Protein AF-A0AAJ4E0R4-F1 (afdb_monomer)

Structure (mmCIF, N/CA/C/O backbone):
data_AF-A0AAJ4E0R4-F1
#
_entry.id   AF-A0AAJ4E0R4-F1
#
loop_
_atom_site.group_PDB
_atom_site.id
_atom_site.type_symbol
_atom_site.label_atom_id
_atom_site.label_alt_id
_atom_site.label_comp_id
_atom_site.label_asym_id
_atom_site.label_entity_id
_atom_site.label_seq_id
_atom_site.pdbx_PDB_ins_code
_atom_site.Cartn_x
_atom_site.Cartn_y
_atom_site.Cartn_z
_atom_site.occupancy
_atom_site.B_iso_or_equiv
_atom_site.auth_seq_id
_atom_site.auth_comp_id
_atom_site.auth_asym_id
_atom_site.auth_atom_id
_atom_site.pdbx_PDB_model_num
ATOM 1 N N . MET A 1 1 ? 42.036 23.730 -58.283 1.00 47.50 1 MET A N 1
ATOM 2 C CA . MET A 1 1 ? 42.565 22.789 -57.272 1.00 47.50 1 MET A CA 1
ATOM 3 C C . MET A 1 1 ? 43.825 22.137 -57.836 1.00 47.50 1 MET A C 1
ATOM 5 O O . MET A 1 1 ? 43.767 21.058 -58.403 1.00 47.50 1 MET A O 1
ATOM 9 N N . LYS A 1 2 ? 44.952 22.849 -57.808 1.00 58.53 2 LYS A N 1
ATOM 10 C CA . LYS A 1 2 ? 46.279 22.323 -58.161 1.00 58.53 2 LYS A CA 1
ATOM 11 C C . LYS A 1 2 ? 47.095 22.429 -56.878 1.00 58.53 2 LYS A C 1
ATOM 13 O O . LYS A 1 2 ? 46.928 23.431 -56.191 1.00 58.53 2 LYS A O 1
ATOM 18 N N . ASN A 1 3 ? 47.897 21.409 -56.577 1.00 59.97 3 ASN A N 1
ATOM 19 C CA . ASN A 1 3 ? 48.692 21.208 -55.352 1.00 59.97 3 ASN A CA 1
ATOM 20 C C . ASN A 1 3 ? 48.068 20.202 -54.369 1.00 59.97 3 ASN A C 1
ATOM 22 O O . ASN A 1 3 ? 47.820 20.510 -53.209 1.00 59.97 3 ASN A O 1
ATOM 26 N N . MET A 1 4 ? 47.865 18.965 -54.824 1.00 59.59 4 MET A N 1
ATOM 27 C CA . MET A 1 4 ? 47.985 17.815 -53.927 1.00 59.59 4 MET A CA 1
ATOM 28 C C . MET A 1 4 ? 49.335 17.170 -54.210 1.00 59.59 4 MET A C 1
ATOM 30 O O . MET A 1 4 ? 49.627 16.830 -55.353 1.00 59.59 4 MET A O 1
ATOM 34 N N . ASN A 1 5 ? 50.172 17.076 -53.178 1.00 59.16 5 ASN A N 1
ATOM 35 C CA . ASN A 1 5 ? 51.461 16.404 -53.238 1.00 59.16 5 ASN A CA 1
ATOM 36 C C . ASN A 1 5 ? 51.210 14.879 -53.198 1.00 59.16 5 ASN A C 1
ATOM 38 O O . ASN A 1 5 ? 50.794 14.370 -52.155 1.00 59.16 5 ASN A O 1
ATOM 42 N N . PRO A 1 6 ? 51.428 14.137 -54.300 1.00 58.16 6 PRO A N 1
ATOM 43 C CA . PRO A 1 6 ? 51.072 12.717 -54.397 1.00 58.16 6 PRO A CA 1
ATOM 44 C C . PRO A 1 6 ? 51.958 11.802 -53.532 1.00 58.16 6 PRO A C 1
ATOM 46 O O . PRO A 1 6 ? 51.642 10.628 -53.353 1.00 58.16 6 PRO A O 1
ATOM 49 N N . SER A 1 7 ? 53.038 12.333 -52.947 1.00 58.16 7 SER A N 1
ATOM 50 C CA . SER A 1 7 ? 53.930 11.591 -52.042 1.00 58.16 7 SER A CA 1
ATOM 51 C C . SER A 1 7 ? 53.341 11.330 -50.648 1.00 58.16 7 SER A C 1
ATOM 53 O O . SER A 1 7 ? 53.878 10.511 -49.904 1.00 58.16 7 SER A O 1
ATOM 55 N N . LEU A 1 8 ? 52.209 11.959 -50.301 1.00 59.34 8 LEU A N 1
ATOM 56 C CA . LEU A 1 8 ? 51.540 11.738 -49.013 1.00 59.34 8 LEU A CA 1
ATOM 57 C C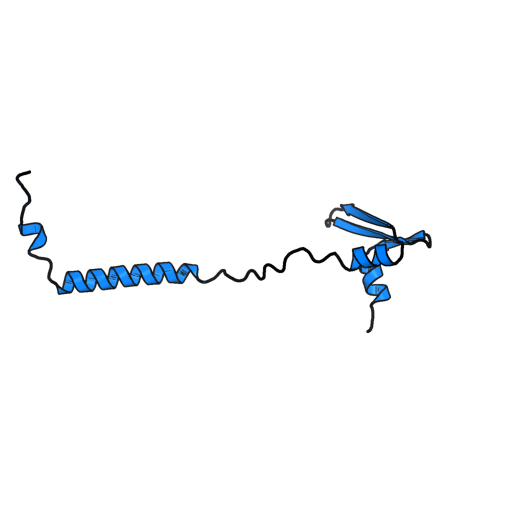 . LEU A 1 8 ? 50.961 10.315 -48.884 1.00 59.34 8 LEU A C 1
ATOM 59 O O . LEU A 1 8 ? 50.844 9.790 -47.781 1.00 59.34 8 LEU A O 1
ATOM 63 N N . PHE A 1 9 ? 50.632 9.674 -50.011 1.00 57.75 9 PHE A N 1
ATOM 64 C CA . PHE A 1 9 ? 49.947 8.376 -50.040 1.00 57.75 9 PHE A CA 1
ATOM 65 C C . PHE A 1 9 ? 50.851 7.204 -50.454 1.00 57.75 9 PHE A C 1
ATOM 67 O O . PHE A 1 9 ? 50.441 6.053 -50.338 1.00 57.75 9 PHE A O 1
ATOM 74 N N . SER A 1 10 ? 52.091 7.453 -50.899 1.00 61.06 10 SER A N 1
ATOM 75 C CA . SER A 1 10 ? 52.951 6.402 -51.474 1.00 61.06 10 SER A CA 1
ATOM 76 C C . SER A 1 10 ? 53.691 5.536 -50.445 1.00 61.06 10 SER A C 1
ATOM 78 O O . SER A 1 10 ? 54.295 4.537 -50.821 1.00 61.06 10 SER A O 1
ATOM 80 N N . ASN A 1 11 ? 53.680 5.906 -49.158 1.00 57.91 11 ASN A N 1
ATOM 81 C CA . ASN A 1 11 ? 54.443 5.223 -48.096 1.00 57.91 11 ASN A CA 1
ATOM 82 C C . ASN A 1 11 ? 53.572 4.371 -47.156 1.00 57.91 11 ASN A C 1
ATOM 84 O O . ASN A 1 11 ? 54.057 3.808 -46.165 1.00 57.91 11 ASN A O 1
ATOM 88 N N . ILE A 1 12 ? 52.275 4.278 -47.445 1.00 59.25 12 ILE A N 1
ATOM 89 C CA . ILE A 1 12 ? 51.328 3.527 -46.630 1.00 59.25 12 ILE A CA 1
ATOM 90 C C . ILE A 1 12 ? 51.205 2.125 -47.232 1.00 59.25 12 ILE A C 1
ATOM 92 O O . ILE A 1 12 ? 50.460 1.894 -48.177 1.00 59.25 12 ILE A O 1
ATOM 96 N N . SER A 1 13 ? 51.981 1.181 -46.694 1.00 70.56 13 SER A N 1
ATOM 97 C CA . SER A 1 13 ? 51.870 -0.234 -47.062 1.00 70.56 13 SER A CA 1
ATOM 98 C C . SER A 1 13 ? 50.463 -0.758 -46.764 1.00 70.56 13 SER A C 1
ATOM 100 O O . SER A 1 13 ? 49.871 -0.413 -45.739 1.00 70.56 13 SER A O 1
ATOM 102 N N . PHE A 1 14 ? 49.957 -1.648 -47.617 1.00 64.00 14 PHE A N 1
ATOM 103 C CA . PHE A 1 14 ? 48.685 -2.349 -47.427 1.00 64.00 14 PHE A CA 1
ATOM 104 C C . PHE A 1 14 ? 48.595 -3.025 -46.046 1.00 64.00 14 PHE A C 1
ATOM 106 O O . PHE A 1 14 ? 47.545 -3.001 -45.414 1.00 64.00 14 PHE A O 1
ATOM 113 N N . ALA A 1 15 ? 49.724 -3.498 -45.504 1.00 61.66 15 ALA A N 1
ATOM 114 C CA . ALA A 1 15 ? 49.804 -4.040 -44.148 1.00 61.66 15 ALA A CA 1
ATOM 115 C C . ALA A 1 15 ? 49.549 -2.984 -43.052 1.00 61.66 15 ALA A C 1
ATOM 117 O O . ALA A 1 15 ? 48.939 -3.295 -42.036 1.00 61.66 15 ALA A O 1
ATOM 118 N N . LYS A 1 16 ? 49.961 -1.723 -43.253 1.00 66.56 16 LYS A N 1
ATOM 119 C CA . LYS A 1 16 ? 49.660 -0.616 -42.323 1.00 66.56 16 LYS A CA 1
ATOM 120 C C . LYS A 1 16 ? 48.187 -0.208 -42.388 1.00 66.56 16 LYS 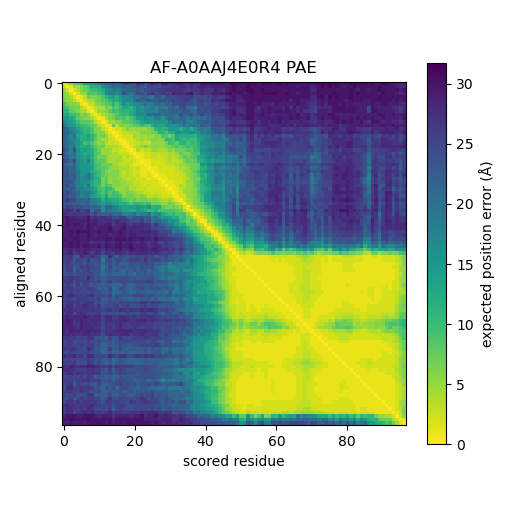A C 1
ATOM 122 O O . LYS A 1 16 ? 47.626 0.132 -41.353 1.00 66.56 16 LYS A O 1
ATOM 127 N N . LEU A 1 17 ? 47.562 -0.283 -43.568 1.00 65.62 17 LEU A N 1
ATOM 128 C CA . LEU A 1 17 ? 46.118 -0.064 -43.724 1.00 65.62 17 LEU A CA 1
ATOM 129 C C . LEU A 1 17 ? 45.316 -1.180 -43.055 1.00 65.62 17 LEU A C 1
ATOM 131 O O . LEU A 1 17 ? 44.420 -0.893 -42.273 1.00 65.62 17 LEU A O 1
ATOM 135 N N . ILE A 1 18 ? 45.683 -2.440 -43.293 1.00 72.62 18 ILE A N 1
ATOM 136 C CA . ILE A 1 18 ? 45.038 -3.603 -42.679 1.00 72.62 18 ILE A CA 1
ATOM 137 C C . ILE A 1 18 ? 45.186 -3.569 -41.154 1.00 72.62 18 ILE A C 1
ATOM 139 O O . ILE A 1 18 ? 44.193 -3.682 -40.442 1.00 72.62 18 ILE A O 1
ATOM 143 N N . ASN A 1 19 ? 46.400 -3.340 -40.642 1.00 70.88 19 ASN A N 1
ATOM 144 C CA . ASN A 1 19 ? 46.637 -3.248 -39.202 1.00 70.88 19 ASN A CA 1
ATOM 145 C C . ASN A 1 19 ? 45.906 -2.046 -38.587 1.00 70.88 19 ASN A C 1
ATOM 147 O O . ASN A 1 19 ? 45.346 -2.170 -37.505 1.00 70.88 19 ASN A O 1
ATOM 151 N N . GLY A 1 20 ? 45.852 -0.906 -39.283 1.00 71.62 20 GLY A N 1
ATOM 152 C CA . GLY A 1 20 ? 45.086 0.263 -38.847 1.00 71.62 20 GLY A CA 1
ATOM 153 C C . GLY A 1 20 ? 43.577 0.007 -38.797 1.00 71.62 20 GLY A C 1
ATOM 154 O O . GLY A 1 20 ? 42.925 0.412 -37.838 1.00 71.62 20 GLY A O 1
ATOM 155 N N . VAL A 1 21 ? 43.029 -0.723 -39.774 1.00 79.62 21 VAL A N 1
ATOM 156 C CA . VAL A 1 21 ? 41.617 -1.138 -39.791 1.00 79.62 21 VAL A CA 1
ATOM 157 C C . VAL A 1 21 ? 41.329 -2.128 -38.663 1.00 79.62 21 VAL A C 1
ATOM 159 O O . VAL A 1 21 ? 40.349 -1.945 -37.949 1.00 79.62 21 VAL A O 1
ATOM 162 N N . PHE A 1 22 ? 42.191 -3.122 -38.430 1.00 78.38 22 PHE A N 1
ATOM 163 C CA . PHE A 1 22 ? 42.021 -4.068 -37.321 1.00 78.38 22 PHE A CA 1
ATOM 164 C C . PHE A 1 22 ? 42.129 -3.400 -35.947 1.00 78.38 22 PHE A C 1
ATOM 166 O O . PHE A 1 22 ? 41.333 -3.710 -35.064 1.00 78.38 22 PHE A O 1
ATOM 173 N N . ILE A 1 23 ? 43.052 -2.450 -35.772 1.00 80.06 23 ILE A N 1
ATOM 174 C CA . ILE A 1 23 ? 43.158 -1.654 -34.541 1.00 80.06 23 ILE A CA 1
ATOM 175 C C . ILE A 1 23 ? 41.906 -0.784 -34.364 1.00 80.06 23 ILE A C 1
ATOM 177 O O . ILE A 1 23 ? 41.342 -0.746 -33.274 1.00 80.06 23 ILE A O 1
ATOM 181 N N . GLY A 1 24 ? 41.428 -0.132 -35.428 1.00 81.00 24 GLY A N 1
ATOM 182 C CA . GLY A 1 24 ? 40.218 0.694 -35.386 1.00 81.00 24 GLY A CA 1
ATOM 183 C C . GLY A 1 24 ? 38.953 -0.103 -35.052 1.00 81.00 24 GLY A C 1
ATOM 184 O O . GLY A 1 24 ? 38.184 0.299 -34.182 1.00 81.00 24 GLY A O 1
ATOM 185 N N . VAL A 1 25 ? 38.763 -1.262 -35.688 1.00 85.19 25 VAL A N 1
ATOM 186 C CA . VAL A 1 25 ? 37.635 -2.171 -35.418 1.00 85.19 25 VAL A CA 1
ATOM 187 C C . VAL A 1 25 ? 37.738 -2.764 -34.011 1.00 85.19 25 VAL A C 1
ATOM 189 O O . VAL A 1 25 ? 36.740 -2.809 -33.298 1.00 85.19 25 VAL A O 1
ATOM 192 N N . GLY A 1 26 ? 38.938 -3.155 -33.573 1.00 83.31 26 GLY A N 1
ATOM 193 C CA . GLY A 1 26 ? 39.173 -3.665 -32.222 1.00 83.31 26 GLY A CA 1
ATOM 194 C C . GLY A 1 26 ? 38.841 -2.641 -31.135 1.00 83.31 26 GLY A C 1
ATOM 195 O O . GLY A 1 26 ? 38.130 -2.967 -30.188 1.00 83.31 26 GLY A O 1
ATOM 196 N N . LEU A 1 27 ? 39.278 -1.387 -31.294 1.00 83.50 27 LEU A N 1
ATOM 197 C CA . LEU A 1 27 ? 38.952 -0.306 -30.356 1.00 83.50 27 LEU A CA 1
ATOM 198 C C . LEU A 1 27 ? 37.444 -0.013 -30.320 1.00 83.50 27 LEU A C 1
ATOM 200 O O . LEU A 1 27 ? 36.892 0.167 -29.237 1.00 83.50 27 LEU A O 1
ATOM 204 N N . LEU A 1 28 ? 36.762 -0.030 -31.469 1.00 82.31 28 LEU A N 1
ATOM 205 C CA . LEU A 1 28 ? 35.310 0.165 -31.541 1.00 82.31 28 LEU A CA 1
ATOM 206 C C . LEU A 1 28 ? 34.533 -0.951 -30.818 1.00 82.31 28 LEU A C 1
ATOM 208 O O . LEU A 1 28 ? 33.592 -0.664 -30.080 1.00 82.31 28 LEU A O 1
ATOM 212 N N . ILE A 1 29 ? 34.942 -2.212 -30.988 1.00 83.19 29 ILE A N 1
ATOM 213 C CA . ILE A 1 29 ? 34.318 -3.366 -30.320 1.00 83.19 29 ILE A CA 1
ATOM 214 C C . ILE A 1 29 ? 34.530 -3.305 -28.801 1.00 83.19 29 ILE A C 1
ATOM 216 O O . ILE A 1 29 ? 33.598 -3.577 -28.047 1.00 83.19 29 ILE A O 1
ATOM 220 N N . ILE A 1 30 ? 35.719 -2.899 -28.343 1.00 81.38 30 ILE A N 1
ATOM 221 C CA . ILE A 1 30 ? 36.006 -2.718 -26.912 1.00 81.38 30 ILE A CA 1
ATOM 222 C C . ILE A 1 30 ? 35.100 -1.632 -26.319 1.00 81.38 30 ILE A C 1
ATOM 224 O O . ILE A 1 30 ? 34.482 -1.864 -25.285 1.00 81.38 30 ILE A O 1
ATOM 228 N N . PHE A 1 31 ? 34.944 -0.485 -26.989 1.00 75.25 31 PHE A N 1
ATOM 229 C CA . PHE A 1 31 ? 34.030 0.574 -26.540 1.00 75.25 31 PHE A CA 1
ATOM 230 C C . PHE A 1 31 ? 32.566 0.115 -26.465 1.00 75.25 31 PHE A C 1
ATOM 232 O O . PHE A 1 31 ? 31.868 0.471 -25.517 1.00 75.25 31 PHE A O 1
ATOM 239 N N . LEU A 1 32 ? 32.105 -0.700 -27.419 1.00 75.69 32 LEU A N 1
ATOM 240 C CA . LEU A 1 32 ? 30.748 -1.260 -27.411 1.00 75.69 32 LEU A CA 1
ATOM 241 C C . LEU A 1 32 ? 30.539 -2.282 -26.280 1.00 75.69 32 LEU A C 1
ATOM 243 O O . LEU A 1 32 ? 29.460 -2.330 -25.694 1.00 75.69 32 LEU A O 1
ATOM 247 N N . ALA A 1 33 ? 31.564 -3.067 -25.931 1.00 73.75 33 ALA A N 1
ATOM 248 C CA . ALA A 1 33 ? 31.482 -4.067 -24.865 1.00 73.75 33 ALA A CA 1
ATOM 249 C C . ALA A 1 33 ? 31.363 -3.452 -23.455 1.00 73.75 33 ALA A C 1
ATOM 251 O O . ALA A 1 33 ? 30.761 -4.064 -22.574 1.00 73.75 33 ALA A O 1
ATOM 252 N N . LEU A 1 34 ? 31.880 -2.235 -23.234 1.00 68.06 34 LEU A N 1
ATOM 253 C CA . LEU A 1 34 ? 31.782 -1.548 -21.936 1.00 68.06 34 LEU A CA 1
ATOM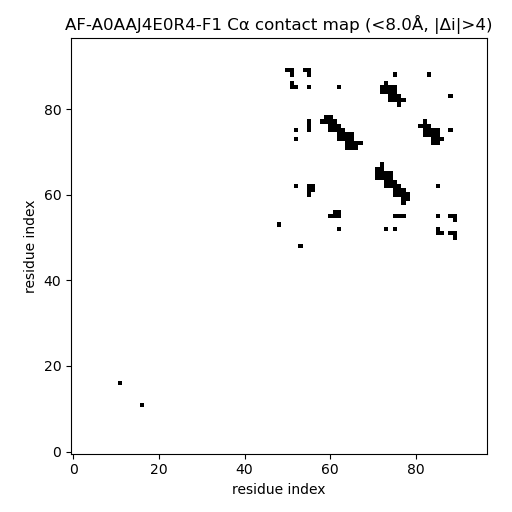 254 C C . LEU A 1 34 ? 30.351 -1.088 -21.588 1.00 68.06 34 LEU A C 1
ATOM 256 O O . LEU A 1 34 ? 30.077 -0.824 -20.421 1.00 68.06 34 LEU A O 1
ATOM 260 N N . ALA A 1 35 ? 29.430 -1.023 -22.556 1.00 65.50 35 ALA A N 1
ATOM 261 C CA . ALA A 1 35 ? 28.040 -0.607 -22.332 1.00 65.50 35 ALA A CA 1
ATOM 262 C C . ALA A 1 35 ? 27.083 -1.766 -21.971 1.00 65.50 35 ALA A C 1
ATOM 264 O O . ALA A 1 35 ? 25.890 -1.542 -21.788 1.00 65.50 35 ALA A O 1
ATOM 265 N N . ALA A 1 36 ? 27.572 -3.009 -21.878 1.00 62.81 36 ALA A N 1
ATOM 266 C CA . ALA A 1 36 ? 26.717 -4.198 -21.783 1.00 62.81 36 ALA A CA 1
ATOM 267 C C . ALA A 1 36 ? 26.278 -4.585 -20.354 1.00 62.81 36 ALA A C 1
ATOM 269 O O . ALA A 1 36 ? 25.611 -5.602 -20.178 1.00 62.81 36 ALA A O 1
ATOM 270 N N . CYS A 1 37 ? 26.635 -3.805 -19.330 1.00 64.00 37 CYS A N 1
ATOM 271 C CA . CYS A 1 37 ? 26.426 -4.176 -17.927 1.00 64.00 37 CYS A CA 1
ATOM 272 C C . CYS A 1 37 ? 25.428 -3.249 -17.213 1.00 64.00 37 CYS A C 1
ATOM 274 O O . CYS A 1 37 ? 25.757 -2.661 -16.191 1.00 64.00 37 CYS A O 1
ATOM 276 N N . SER A 1 38 ? 24.221 -3.071 -17.756 1.00 63.38 38 SER A N 1
ATOM 277 C CA . SER A 1 38 ? 23.120 -2.444 -16.998 1.00 63.38 38 SER A CA 1
ATOM 278 C C . SER A 1 38 ? 21.730 -2.697 -17.591 1.00 63.38 38 SER A C 1
ATOM 280 O O . SER A 1 38 ? 20.888 -1.804 -17.573 1.00 63.38 38 SER A O 1
ATOM 282 N N . ILE A 1 39 ? 21.456 -3.897 -18.115 1.00 58.50 39 ILE A N 1
ATOM 283 C CA . ILE A 1 39 ? 20.065 -4.317 -18.353 1.00 58.50 39 ILE A CA 1
ATOM 284 C C . ILE A 1 39 ? 19.711 -5.369 -17.304 1.00 58.50 39 ILE A C 1
ATOM 286 O O . ILE A 1 39 ? 19.637 -6.562 -17.578 1.00 58.50 39 ILE A O 1
ATOM 290 N N . HIS A 1 40 ? 19.553 -4.904 -16.069 1.00 59.28 40 HIS A N 1
ATOM 291 C CA . HIS A 1 40 ? 18.766 -5.600 -15.061 1.00 59.28 40 HIS A CA 1
ATOM 292 C C . HIS A 1 40 ? 17.783 -4.591 -14.484 1.00 59.28 40 HIS A C 1
ATOM 294 O O . HIS A 1 40 ? 17.974 -4.039 -13.408 1.00 59.28 40 HIS A O 1
ATOM 300 N N . GLU A 1 41 ? 16.754 -4.308 -15.267 1.00 55.78 41 GLU A N 1
ATOM 301 C CA . GLU A 1 41 ? 15.514 -3.770 -14.741 1.00 55.78 41 GLU A CA 1
ATOM 302 C C . GLU A 1 41 ? 14.439 -4.758 -15.165 1.00 55.78 41 GLU A C 1
ATOM 304 O O . GLU A 1 41 ? 13.849 -4.660 -16.241 1.00 55.78 41 GLU A O 1
ATOM 309 N N . ASP A 1 42 ? 14.204 -5.746 -14.304 1.00 56.56 42 ASP A N 1
ATOM 310 C CA . ASP A 1 42 ? 12.865 -6.290 -14.170 1.00 56.56 42 ASP A CA 1
ATOM 311 C C . ASP A 1 42 ? 11.979 -5.118 -13.725 1.00 56.56 42 ASP A C 1
ATOM 313 O O . ASP A 1 42 ? 11.741 -4.901 -12.538 1.00 56.56 42 ASP A O 1
ATOM 317 N N . VAL A 1 43 ? 11.523 -4.302 -14.681 1.00 57.59 43 VAL A N 1
ATOM 318 C CA . VAL A 1 43 ? 10.400 -3.385 -14.483 1.00 57.59 43 VAL A CA 1
ATOM 319 C C . VAL A 1 43 ? 9.154 -4.247 -14.327 1.00 57.59 43 VAL A C 1
ATOM 321 O O . VAL A 1 43 ? 8.308 -4.361 -15.214 1.00 57.59 43 VAL A O 1
ATOM 324 N N . VAL A 1 44 ? 9.051 -4.899 -13.170 1.00 58.12 44 VAL A N 1
ATOM 325 C CA . VAL A 1 44 ? 7.782 -5.379 -12.656 1.00 58.12 44 VAL A CA 1
ATOM 326 C C . VAL A 1 44 ? 6.979 -4.116 -12.416 1.00 58.12 44 VAL A C 1
ATOM 328 O O . VAL A 1 44 ? 7.212 -3.375 -11.465 1.00 58.12 44 VAL A O 1
ATOM 331 N N . MET A 1 45 ? 6.111 -3.823 -13.378 1.00 54.78 45 MET A N 1
ATOM 332 C CA . MET A 1 45 ? 5.156 -2.728 -13.362 1.00 54.78 45 MET A CA 1
ATOM 333 C C . MET A 1 45 ? 4.650 -2.515 -11.932 1.00 54.78 45 MET A C 1
ATOM 335 O O . MET A 1 45 ? 4.042 -3.419 -11.356 1.00 54.78 45 MET A O 1
ATOM 339 N N . ALA A 1 46 ? 4.892 -1.327 -11.374 1.00 56.09 46 ALA A N 1
ATOM 340 C CA . ALA A 1 46 ? 4.393 -0.861 -10.079 1.00 56.09 46 ALA A CA 1
ATOM 341 C C . ALA A 1 46 ? 2.860 -0.653 -10.096 1.00 56.09 46 ALA A C 1
ATOM 343 O O . ALA A 1 46 ? 2.343 0.383 -9.696 1.00 56.09 46 ALA A O 1
ATOM 344 N N . ASN A 1 47 ? 2.137 -1.637 -10.628 1.00 57.12 47 ASN A N 1
ATOM 345 C CA . ASN A 1 47 ? 0.686 -1.727 -10.704 1.00 57.12 47 ASN A CA 1
ATOM 346 C C . ASN A 1 47 ? 0.156 -2.858 -9.803 1.00 57.12 47 ASN A C 1
ATOM 348 O O . ASN A 1 47 ? -0.983 -3.292 -9.954 1.00 57.12 47 ASN A O 1
ATOM 352 N N . MET A 1 48 ? 0.986 -3.378 -8.894 1.00 74.62 48 MET A N 1
ATOM 353 C CA . MET A 1 48 ? 0.501 -4.194 -7.786 1.00 74.62 48 MET A CA 1
ATOM 354 C C . MET A 1 48 ? 0.009 -3.247 -6.695 1.00 74.62 48 MET A C 1
ATOM 356 O O . MET A 1 48 ? 0.768 -2.396 -6.231 1.00 74.62 48 MET A O 1
ATOM 360 N N . SER A 1 49 ? -1.265 -3.374 -6.323 1.00 87.25 49 SER A N 1
ATOM 361 C CA . SER A 1 49 ? -1.793 -2.692 -5.143 1.00 87.25 49 SER A CA 1
ATOM 362 C C . SER A 1 49 ? -1.025 -3.141 -3.896 1.00 87.25 49 SER A C 1
ATOM 364 O O . SER A 1 49 ? -0.449 -4.233 -3.867 1.00 87.25 49 SER A O 1
ATOM 366 N N . ASN A 1 50 ? -0.993 -2.294 -2.870 1.00 92.50 50 ASN A N 1
ATOM 367 C CA . ASN A 1 50 ? -0.396 -2.659 -1.593 1.00 92.50 50 ASN A CA 1
ATOM 368 C C . ASN A 1 50 ? -1.310 -3.695 -0.906 1.00 92.50 50 ASN A C 1
ATOM 370 O O . ASN A 1 50 ? -2.437 -3.353 -0.546 1.00 92.50 50 ASN A O 1
ATOM 374 N N . PRO A 1 51 ? -0.855 -4.943 -0.690 1.00 95.12 51 PRO A N 1
ATOM 375 C CA . PRO A 1 51 ? -1.706 -5.998 -0.144 1.00 95.12 51 PRO A CA 1
ATOM 376 C C . PRO A 1 51 ? -2.200 -5.690 1.276 1.00 95.12 51 PRO A C 1
ATOM 378 O O . PRO A 1 51 ? -3.297 -6.107 1.640 1.00 95.12 51 PRO A O 1
ATOM 381 N N . ALA A 1 52 ? -1.434 -4.938 2.073 1.00 97.00 52 ALA A N 1
ATOM 382 C CA . ALA A 1 52 ? -1.867 -4.507 3.398 1.00 97.00 52 ALA A CA 1
ATOM 383 C C . ALA A 1 52 ? -2.998 -3.467 3.313 1.00 97.00 52 ALA A C 1
ATOM 385 O O . ALA A 1 52 ? -3.995 -3.571 4.031 1.00 97.00 52 ALA A O 1
ATOM 386 N N . SER A 1 53 ? -2.880 -2.520 2.378 1.00 97.31 53 SER A N 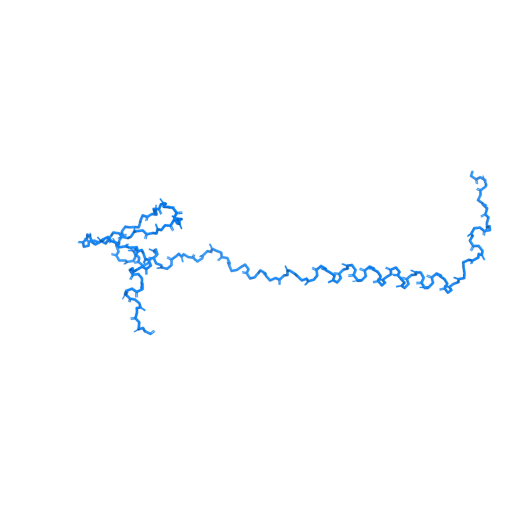1
ATOM 387 C CA . SER A 1 53 ? -3.924 -1.535 2.082 1.00 97.31 53 SER A CA 1
ATOM 388 C C . SER A 1 53 ? -5.208 -2.209 1.592 1.00 97.31 53 SER A C 1
ATOM 390 O O . SER A 1 53 ? -6.288 -1.940 2.119 1.00 97.31 53 SER A O 1
ATOM 392 N N . ASP A 1 54 ? -5.092 -3.129 0.630 1.00 97.12 54 ASP A N 1
ATOM 393 C CA . ASP A 1 54 ? -6.224 -3.902 0.105 1.00 97.12 54 ASP A CA 1
ATOM 394 C C . ASP A 1 54 ? -6.908 -4.711 1.208 1.00 97.12 54 ASP A C 1
ATOM 396 O O . ASP A 1 54 ? -8.136 -4.771 1.265 1.00 97.12 54 ASP A O 1
ATOM 400 N N . TYR A 1 55 ? -6.125 -5.304 2.111 1.00 97.56 55 TYR A N 1
ATOM 401 C CA . TYR A 1 55 ? -6.659 -6.076 3.225 1.00 97.56 55 TYR A CA 1
ATOM 402 C C . TYR A 1 55 ? -7.454 -5.209 4.207 1.00 97.56 55 TYR A C 1
ATOM 404 O O . TYR A 1 55 ? -8.548 -5.600 4.610 1.00 97.56 55 TYR A O 1
ATOM 412 N N . CYS A 1 56 ? -6.965 -4.008 4.537 1.00 98.44 56 CYS A N 1
ATOM 413 C CA . CYS A 1 56 ? -7.721 -3.054 5.353 1.00 98.44 56 CYS A CA 1
ATOM 414 C C . CYS A 1 56 ? -9.094 -2.747 4.732 1.00 98.44 56 CYS A C 1
ATOM 416 O O . CYS A 1 56 ? -10.116 -2.812 5.416 1.00 98.44 56 CYS A O 1
ATOM 418 N N . LEU A 1 57 ? -9.124 -2.464 3.426 1.00 97.94 57 LEU A N 1
ATOM 419 C CA . LEU A 1 57 ? -10.360 -2.165 2.699 1.00 97.94 57 LEU A CA 1
ATOM 420 C C . LEU A 1 57 ? -11.289 -3.386 2.607 1.00 97.94 57 LEU A C 1
ATOM 422 O O . LEU A 1 57 ? -12.503 -3.238 2.718 1.00 97.94 57 LEU A O 1
ATOM 426 N N . ALA A 1 58 ? -10.736 -4.591 2.451 1.00 97.69 58 ALA A N 1
ATOM 427 C CA . ALA A 1 58 ? -11.501 -5.838 2.409 1.00 97.69 58 ALA A CA 1
ATOM 428 C C . ALA A 1 58 ? -12.205 -6.171 3.738 1.00 97.69 58 ALA A C 1
ATOM 430 O O . ALA A 1 58 ? -13.188 -6.908 3.736 1.00 97.69 58 ALA A O 1
ATOM 431 N N . LEU A 1 59 ? -11.723 -5.626 4.860 1.00 97.94 59 LEU A N 1
ATOM 432 C CA . LEU A 1 59 ? -12.351 -5.728 6.183 1.00 97.94 59 LEU A CA 1
ATOM 433 C C . LEU A 1 59 ? -13.348 -4.588 6.471 1.00 97.94 59 LEU A C 1
ATOM 435 O O . LEU A 1 59 ? -13.677 -4.343 7.634 1.00 97.94 59 LEU A O 1
ATOM 439 N N . ASP A 1 60 ? -13.786 -3.857 5.440 1.00 98.31 60 ASP A N 1
ATOM 440 C CA . ASP A 1 60 ? -14.588 -2.628 5.550 1.00 98.31 60 ASP A CA 1
ATOM 441 C C . ASP A 1 60 ? -13.910 -1.535 6.406 1.00 98.31 60 ASP A C 1
ATOM 443 O O . ASP A 1 60 ? -14.559 -0.641 6.962 1.00 98.31 60 ASP A O 1
ATOM 447 N N . GLY A 1 61 ? -12.581 -1.605 6.529 1.00 98.31 61 GLY A N 1
ATOM 448 C CA . GLY A 1 61 ? -11.766 -0.624 7.227 1.00 98.31 61 GLY A CA 1
ATOM 449 C C . GLY A 1 61 ? -11.565 0.654 6.417 1.00 98.31 61 GLY A C 1
ATOM 450 O O . GLY A 1 61 ? -11.711 0.699 5.194 1.00 98.31 61 GLY A O 1
ATOM 451 N N . LYS A 1 62 ? -11.196 1.727 7.116 1.00 98.56 62 LYS A N 1
ATOM 452 C CA . LYS A 1 62 ? -10.776 2.995 6.512 1.00 98.56 62 LYS A CA 1
ATOM 453 C C . LYS A 1 62 ? -9.263 3.107 6.571 1.00 98.56 62 LYS A C 1
ATOM 455 O O . LYS A 1 62 ? -8.701 3.103 7.664 1.00 98.56 62 LYS A O 1
ATOM 460 N N . LEU A 1 63 ? -8.634 3.235 5.409 1.00 98.19 63 LEU A N 1
ATOM 461 C CA . LEU A 1 63 ? -7.196 3.439 5.284 1.00 98.19 63 LEU A CA 1
ATOM 462 C C . LEU A 1 63 ? -6.859 4.933 5.200 1.00 98.19 63 LEU A C 1
ATOM 464 O O . LEU A 1 63 ? -7.421 5.653 4.374 1.00 98.19 63 LEU A O 1
ATOM 468 N N . GLU A 1 64 ? -5.907 5.377 6.014 1.00 98.06 64 GLU A N 1
ATOM 469 C CA . GLU A 1 64 ? -5.321 6.718 5.974 1.00 98.06 64 GLU A CA 1
ATOM 470 C C . GLU A 1 64 ? -3.802 6.622 5.812 1.00 98.06 64 GLU A C 1
ATOM 472 O O . GLU A 1 64 ? -3.143 5.880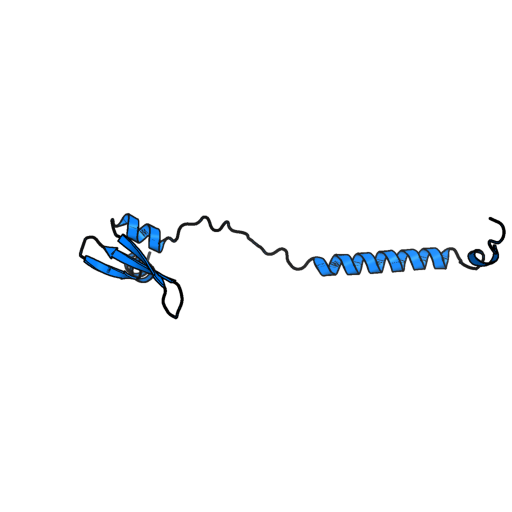 6.535 1.00 98.06 64 GLU A O 1
ATOM 477 N N . ILE A 1 65 ? -3.232 7.385 4.877 1.00 97.62 65 ILE A N 1
ATOM 478 C CA . ILE A 1 65 ? -1.778 7.474 4.721 1.00 97.62 65 ILE A CA 1
ATOM 479 C C . ILE A 1 65 ? -1.260 8.637 5.561 1.00 97.62 65 ILE A C 1
ATOM 481 O O . ILE A 1 65 ? -1.566 9.800 5.293 1.00 97.62 65 ILE A O 1
ATOM 485 N N . VAL A 1 66 ? -0.439 8.319 6.555 1.00 96.31 66 VAL A N 1
ATOM 486 C CA . VAL A 1 66 ? 0.166 9.290 7.465 1.00 96.31 66 VAL A CA 1
ATOM 487 C C . VAL A 1 66 ? 1.637 9.467 7.107 1.00 96.31 66 VAL A C 1
ATOM 489 O O . VAL A 1 66 ? 2.371 8.495 6.946 1.00 96.31 66 VAL A O 1
ATOM 492 N N . THR A 1 67 ? 2.083 10.719 6.991 1.00 95.94 67 THR A N 1
ATOM 493 C CA . THR A 1 67 ? 3.500 11.054 6.783 1.00 95.94 67 THR A CA 1
ATOM 494 C C . THR A 1 67 ? 4.155 11.384 8.121 1.00 95.94 67 THR A C 1
ATOM 496 O O . THR A 1 67 ? 3.713 12.297 8.818 1.00 95.94 67 THR A O 1
ATOM 499 N N . GLY A 1 68 ? 5.222 10.668 8.465 1.00 90.75 68 GLY A N 1
ATOM 500 C CA . GLY A 1 68 ? 6.048 10.898 9.647 1.00 90.75 68 GLY A CA 1
ATOM 501 C C . GLY A 1 68 ? 7.534 11.074 9.306 1.00 90.75 68 GLY A C 1
ATOM 502 O O . GLY A 1 68 ? 7.909 11.087 8.131 1.00 90.75 68 GLY A O 1
ATOM 503 N N . PRO A 1 69 ? 8.402 11.197 10.328 1.00 92.50 69 PRO A N 1
ATOM 504 C CA . PRO A 1 69 ? 9.850 11.341 10.146 1.00 92.50 69 PRO A CA 1
ATOM 505 C C . PRO A 1 69 ? 10.489 10.181 9.370 1.00 92.50 69 PRO A C 1
ATOM 507 O O . PRO A 1 69 ? 11.452 10.390 8.638 1.00 92.50 69 PRO A O 1
ATOM 510 N N . ASP A 1 70 ? 9.915 8.983 9.502 1.00 88.88 70 ASP A N 1
ATOM 511 C CA . ASP A 1 70 ? 10.412 7.742 8.900 1.00 88.88 70 ASP A CA 1
ATOM 512 C C . ASP A 1 70 ? 9.771 7.431 7.532 1.00 88.88 70 ASP A C 1
ATOM 514 O O . ASP A 1 70 ? 9.980 6.355 6.974 1.00 88.88 70 ASP A O 1
ATOM 518 N N . GLY A 1 71 ? 8.980 8.360 6.979 1.00 93.19 71 GLY A N 1
ATOM 519 C CA . GLY A 1 71 ? 8.280 8.201 5.702 1.00 93.19 71 GLY A CA 1
ATOM 520 C C . GLY A 1 71 ? 6.760 8.099 5.842 1.00 93.19 71 GLY A C 1
ATOM 521 O O . GLY A 1 71 ? 6.173 8.613 6.792 1.00 93.19 71 GLY A O 1
ATOM 522 N N . GLN A 1 72 ? 6.112 7.478 4.856 1.00 94.81 72 GLN A N 1
ATOM 523 C CA . GLN A 1 72 ? 4.659 7.289 4.823 1.00 94.81 72 GLN A CA 1
ATOM 524 C C . GLN A 1 72 ? 4.277 5.911 5.369 1.00 94.81 72 GLN A C 1
ATOM 526 O O . GLN A 1 72 ? 4.948 4.925 5.071 1.00 94.81 72 GLN A O 1
ATOM 531 N N . GLN A 1 73 ? 3.198 5.849 6.145 1.00 95.50 73 GLN A N 1
ATOM 532 C CA . GLN A 1 73 ? 2.653 4.617 6.719 1.00 95.50 73 GLN A CA 1
ATOM 533 C C . GLN A 1 73 ? 1.134 4.595 6.540 1.00 95.50 73 GLN A C 1
ATOM 535 O O . GLN A 1 73 ? 0.484 5.635 6.666 1.00 95.50 73 GLN A O 1
ATOM 540 N N . GLY A 1 74 ? 0.568 3.423 6.256 1.00 97.44 74 GLY A N 1
ATOM 541 C CA . GLY A 1 74 ? -0.877 3.231 6.218 1.00 97.4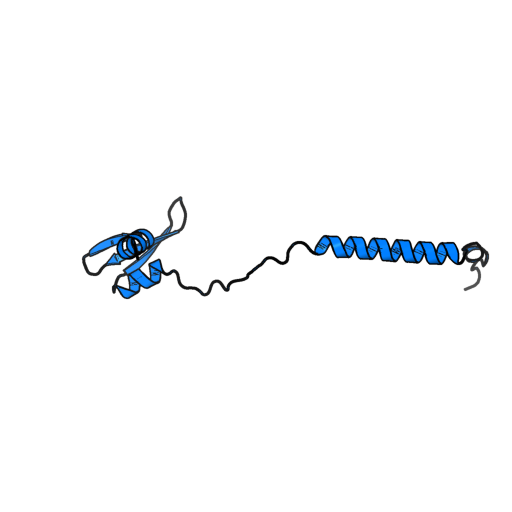4 74 GLY A CA 1
ATOM 542 C C . GLY A 1 74 ? -1.429 2.906 7.603 1.00 97.44 74 GLY A C 1
ATOM 543 O O . GLY A 1 74 ? -0.967 1.981 8.267 1.00 97.44 74 GLY A O 1
ATOM 544 N N . ILE A 1 75 ? -2.435 3.654 8.041 1.00 98.31 75 ILE A N 1
ATOM 545 C CA . ILE A 1 75 ? -3.183 3.412 9.273 1.00 98.31 75 ILE A CA 1
ATOM 546 C C . ILE A 1 75 ? -4.577 2.919 8.899 1.00 98.31 75 ILE A C 1
ATOM 548 O O . ILE A 1 75 ? -5.316 3.597 8.187 1.00 98.31 75 ILE A O 1
ATOM 552 N N . CYS A 1 76 ? -4.942 1.740 9.392 1.00 98.62 76 CYS A N 1
ATOM 553 C CA . CYS A 1 76 ? -6.252 1.143 9.201 1.00 98.62 76 CYS A CA 1
ATOM 554 C C . CYS A 1 76 ? -7.131 1.380 10.431 1.00 98.62 76 CYS A C 1
ATOM 556 O O . CYS A 1 76 ? -6.755 1.034 11.551 1.00 98.62 76 CYS A O 1
ATOM 558 N N . THR A 1 77 ? -8.325 1.932 10.219 1.00 98.69 77 THR A N 1
ATOM 559 C CA . THR A 1 77 ? -9.385 2.011 11.232 1.00 98.69 77 THR A CA 1
ATOM 560 C C . THR A 1 77 ? -10.491 1.020 10.887 1.00 98.69 77 THR A C 1
ATOM 562 O O . THR A 1 77 ? -11.213 1.216 9.907 1.00 98.69 77 THR A O 1
ATOM 565 N N . LEU A 1 78 ? -10.629 -0.042 11.679 1.00 98.50 78 LEU A N 1
ATOM 566 C CA . LEU A 1 78 ? -11.620 -1.100 11.467 1.00 98.50 78 LEU A CA 1
ATOM 567 C C . LEU A 1 78 ? -13.025 -0.677 11.942 1.00 98.50 78 LEU A C 1
ATOM 569 O O . LEU A 1 78 ? -13.147 0.195 12.807 1.00 98.50 78 LEU A O 1
ATOM 573 N N . PRO A 1 79 ? -14.105 -1.333 11.468 1.00 98.44 79 PRO A N 1
ATOM 574 C CA . PRO A 1 79 ? -15.473 -1.077 11.942 1.00 98.44 79 PRO A CA 1
ATOM 575 C C . PRO A 1 79 ? -15.672 -1.286 13.451 1.00 98.44 79 PRO A C 1
ATOM 577 O O . PRO A 1 79 ? -16.576 -0.702 14.045 1.00 98.44 79 PRO A O 1
ATOM 580 N N . SER A 1 80 ? -14.818 -2.099 14.080 1.00 97.75 80 SER A N 1
ATOM 581 C CA . SER A 1 80 ? -14.771 -2.292 15.535 1.00 97.75 80 SER A CA 1
ATOM 582 C C . SER A 1 80 ? -14.287 -1.055 16.303 1.00 97.75 80 SER A C 1
ATOM 584 O O . SER A 1 80 ? -14.439 -1.000 17.522 1.00 97.75 80 SER A O 1
ATOM 586 N N . GLY A 1 81 ? -13.694 -0.077 15.611 1.00 97.81 81 GLY A N 1
ATOM 587 C CA . GLY A 1 81 ? -12.991 1.063 16.196 1.00 97.81 81 GLY A CA 1
ATOM 588 C C . GLY A 1 81 ? -11.511 0.798 16.485 1.00 97.81 81 GLY A C 1
ATOM 589 O O . GLY A 1 81 ? -10.830 1.693 16.980 1.00 97.81 81 GLY A O 1
ATOM 590 N N . GLU A 1 82 ? -10.997 -0.401 16.189 1.00 98.25 82 GLU A N 1
ATOM 591 C CA . GLU A 1 82 ? -9.562 -0.685 16.281 1.00 98.25 82 GLU A CA 1
ATOM 592 C C . GLU A 1 82 ? -8.785 0.166 15.267 1.00 98.25 82 GLU A C 1
ATOM 594 O O . GLU A 1 82 ? -9.143 0.220 14.091 1.00 98.25 82 GLU A O 1
ATOM 599 N N . VAL A 1 83 ? -7.709 0.803 15.733 1.00 98.44 83 VAL A N 1
ATOM 600 C CA . VAL A 1 83 ? -6.773 1.570 14.907 1.00 98.44 83 VAL A CA 1
ATOM 601 C C . 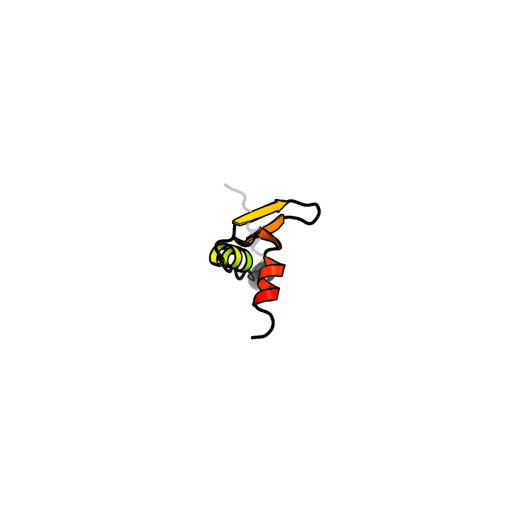VAL A 1 83 ? -5.419 0.877 14.958 1.00 98.44 83 VAL A C 1
ATOM 603 O O . VAL A 1 83 ? -4.834 0.730 16.032 1.00 98.44 83 VAL A O 1
ATOM 606 N N . ILE A 1 84 ? -4.931 0.438 13.803 1.00 98.25 84 ILE A N 1
ATOM 607 C CA . ILE A 1 84 ? -3.726 -0.386 13.678 1.00 98.25 84 ILE A CA 1
ATOM 608 C C . ILE A 1 84 ? -2.995 -0.060 12.369 1.00 98.25 84 ILE A C 1
ATOM 610 O O . ILE A 1 84 ? -3.619 0.276 11.367 1.00 98.25 84 ILE A O 1
ATOM 614 N N . GLU A 1 85 ? -1.665 -0.135 12.367 1.00 97.75 85 GLU A N 1
ATOM 615 C CA . GLU A 1 85 ? -0.857 0.026 11.149 1.00 97.75 85 GLU A CA 1
ATOM 616 C C . GLU A 1 85 ? -1.151 -1.112 10.151 1.00 97.75 85 GLU A C 1
ATOM 618 O O . GLU A 1 85 ? -1.316 -2.268 10.552 1.00 97.75 85 GLU A O 1
ATOM 623 N N . GLU A 1 86 ? -1.255 -0.796 8.858 1.00 97.94 86 GLU A N 1
ATOM 624 C CA . GLU A 1 86 ? -1.766 -1.719 7.834 1.00 97.94 86 GLU A CA 1
ATOM 625 C C . GLU A 1 86 ? -0.943 -3.013 7.726 1.00 97.94 86 GLU A C 1
ATOM 627 O O . GLU A 1 86 ? -1.512 -4.102 7.614 1.00 97.94 86 GLU A O 1
ATOM 632 N N . TRP A 1 87 ? 0.387 -2.941 7.826 1.00 96.81 87 TRP A N 1
ATOM 633 C CA . TRP A 1 87 ? 1.240 -4.123 7.762 1.00 96.81 87 TRP A CA 1
ATOM 634 C C . TRP A 1 87 ? 1.236 -4.919 9.064 1.00 96.81 87 TRP A C 1
ATOM 636 O O . TRP A 1 87 ? 1.395 -6.142 9.033 1.00 96.81 87 TRP A O 1
ATOM 646 N N . ALA A 1 88 ? 1.062 -4.266 10.212 1.00 97.50 88 ALA A N 1
ATOM 647 C CA . ALA A 1 88 ? 0.851 -4.935 11.489 1.00 97.50 88 ALA A CA 1
ATOM 648 C C . ALA A 1 88 ? -0.448 -5.749 11.472 1.00 97.50 88 ALA A C 1
ATOM 650 O O . ALA A 1 88 ? -0.423 -6.919 11.856 1.00 97.50 88 ALA A O 1
ATOM 651 N N . LEU A 1 89 ? -1.533 -5.170 10.952 1.00 97.69 89 LEU A N 1
ATOM 652 C CA . LEU A 1 89 ? -2.798 -5.861 10.709 1.00 97.69 89 LEU A CA 1
ATOM 653 C C . LEU A 1 89 ? -2.610 -7.050 9.759 1.00 97.69 89 LEU A C 1
ATOM 655 O O . LEU A 1 89 ? -2.949 -8.181 10.104 1.00 97.69 89 LEU A O 1
ATOM 659 N N . TYR A 1 90 ? -2.004 -6.811 8.594 1.00 97.12 90 TYR A N 1
ATOM 660 C CA . TYR A 1 90 ? -1.780 -7.851 7.593 1.00 97.12 90 TYR A CA 1
ATOM 661 C C . TYR A 1 90 ? -0.973 -9.024 8.164 1.00 97.12 90 TYR A C 1
ATOM 663 O O . TYR A 1 90 ? -1.384 -10.173 8.034 1.00 97.12 90 TYR A O 1
ATOM 671 N N . ARG A 1 91 ? 0.141 -8.758 8.859 1.00 96.38 91 ARG A N 1
ATOM 672 C CA . ARG A 1 91 ? 0.957 -9.816 9.478 1.00 96.38 91 ARG A CA 1
ATOM 673 C C . ARG A 1 91 ? 0.212 -10.562 10.580 1.00 96.38 91 ARG A C 1
ATOM 675 O O . ARG A 1 91 ? 0.318 -11.779 10.614 1.00 96.38 91 ARG A O 1
ATOM 682 N N . ARG A 1 92 ? -0.525 -9.869 11.456 1.00 95.62 92 ARG A N 1
ATOM 683 C CA . ARG A 1 92 ? -1.305 -10.500 12.537 1.00 95.62 92 ARG A CA 1
ATOM 684 C C . ARG A 1 92 ? -2.243 -11.575 11.988 1.00 95.62 92 ARG A C 1
ATOM 686 O O . ARG A 1 92 ? -2.312 -12.664 12.545 1.00 95.62 92 ARG A O 1
ATOM 693 N N . ASP A 1 93 ? -2.903 -11.276 10.873 1.00 96.19 93 ASP A N 1
ATOM 694 C CA . ASP A 1 93 ? -3.957 -12.131 10.321 1.00 96.19 93 ASP A CA 1
ATOM 695 C C . ASP A 1 93 ? -3.432 -13.138 9.271 1.00 96.19 93 ASP A C 1
ATOM 697 O O . ASP A 1 93 ? -4.166 -14.026 8.832 1.00 96.19 93 ASP A O 1
ATOM 701 N N . HIS A 1 94 ? -2.146 -13.036 8.906 1.00 93.25 94 HIS A N 1
ATOM 702 C CA . HIS A 1 94 ? -1.447 -13.921 7.960 1.00 93.25 94 HIS A CA 1
ATOM 703 C C . HIS A 1 94 ? -0.208 -14.611 8.564 1.00 93.25 94 HIS A C 1
ATOM 705 O O . HIS A 1 94 ? 0.606 -15.168 7.825 1.00 93.25 94 HIS A O 1
ATOM 711 N N . GLN A 1 95 ? -0.038 -14.588 9.889 1.00 81.50 95 GLN A N 1
ATOM 71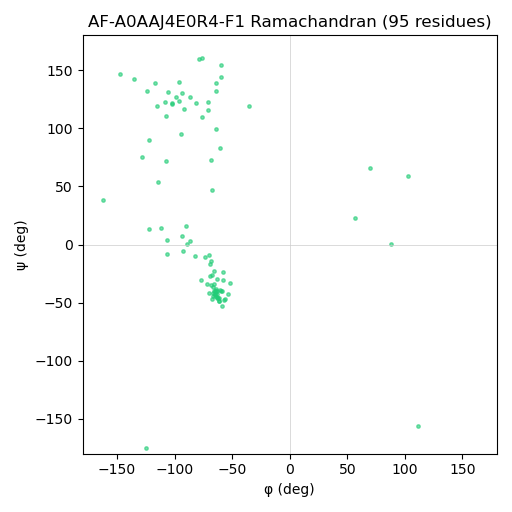2 C CA . GLN A 1 95 ? 0.965 -15.405 10.568 1.00 81.50 95 GLN A CA 1
ATOM 713 C C . GLN A 1 95 ? 0.530 -16.883 10.525 1.00 81.50 95 GLN A C 1
ATOM 715 O O . GLN A 1 95 ? -0.558 -17.229 10.974 1.00 81.50 95 GLN A O 1
ATOM 720 N N . ASP A 1 96 ? 1.396 -17.730 9.962 1.00 61.62 96 ASP A N 1
ATOM 721 C CA . ASP A 1 96 ? 1.307 -19.199 9.894 1.00 61.62 96 ASP A CA 1
ATOM 722 C C . ASP A 1 96 ? 0.215 -19.814 8.989 1.00 61.62 96 ASP A C 1
ATOM 724 O O . ASP A 1 96 ? -0.654 -20.570 9.435 1.00 61.62 96 ASP A O 1
ATOM 728 N N . LYS A 1 97 ? 0.340 -19.600 7.673 1.00 48.03 97 LYS A N 1
ATOM 729 C CA . LYS A 1 97 ? -0.109 -20.579 6.666 1.00 48.03 97 LYS A CA 1
ATOM 730 C C . LYS A 1 97 ? 1.050 -21.050 5.802 1.00 48.03 97 LYS A C 1
ATOM 732 O O . LYS A 1 97 ? 1.858 -20.186 5.399 1.00 48.03 97 LYS A O 1
#

Solvent-accessible surface area (backbone atoms only — not comparable to full-atom values): 6158 Å² total; per-residue (Å²): 143,83,86,78,73,74,72,80,65,75,79,67,48,68,66,58,53,50,50,50,50,52,51,53,53,50,54,52,52,53,61,58,60,72,68,70,83,76,88,82,72,87,76,70,69,92,78,70,75,57,66,31,59,51,49,33,49,74,62,68,20,48,78,45,81,46,80,54,98,92,43,79,44,50,37,24,37,35,81,90,69,51,73,46,46,22,60,60,52,43,46,69,79,58,65,89,125

Mean predicted aligned error: 16.14 Å

Radius of gyration: 33.6 Å; Cα contacts (8 Å, |Δi|>4): 71; chains: 1; bounding box: 70×43×74 Å

Nearest PDB structures (foldseek):
  6z46-assembly1_W  TM=5.286E-01  e=5.322E-01  Sulfolobus acidocaldarius
  8bzl-assembly1_V  TM=5.299E-01  e=2.645E+00  Homo sapiens
  8ypk-assembly1_E  TM=5.420E-01  e=3.207E+00  Mus musculus
  7qxn-assembly1_O  TM=4.398E-01  e=2.645E+00  Homo sapiens
  7awe-assembly1_I  TM=4.362E-01  e=5.024E+00  Homo sapiens

Foldseek 3Di:
DPDDDPVVPPPCDPVNVVVVVVVVVVVVVVVVVVPPPPPPDPCPPPPDDDVLVVVLVVQVWDWDWDQDPVGIWIWTQHPVRDIDTSVVVVCVVPPDD

Secondary structure (DSSP, 8-state):
-----GGGSTT--HHHHHHHHHHHHHHHHHHHHTT-S--------S----HHHHHHHHTTPEEEEEEETTEEEEEEE-TTS-EEEHHHHHHHHHS--

pLDDT: mean 80.67, std 16.83, range [47.5, 98.69]

Sequence (97 aa):
MKNMNPSLFSNISFAKLINGVFIGVGLLIIFLALAACSIHEDVVMANMSNPASDYCLALDGKLEIVTGPDGQQGICTLPSGEVIEEWALYRRDH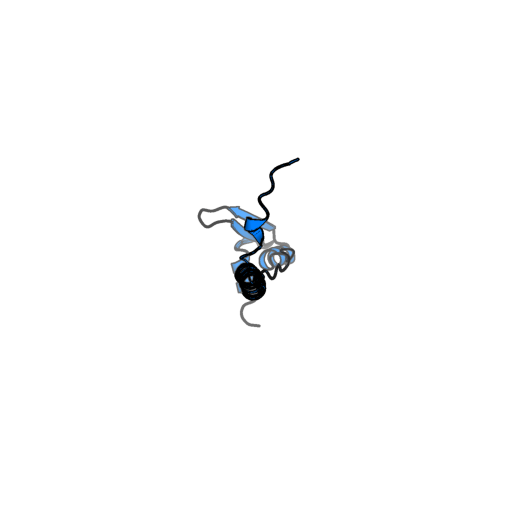QDK